Protein AF-A0AB36PIJ1-F1 (afdb_monomer)

Nearest PDB structures (foldseek):
  7bye-assembly1_C  TM=9.132E-01  e=1.633E-01  Klebsiella pneumoniae subsp. pneumoniae MGH 78578
  7bye-assembly2_E  TM=9.078E-01  e=4.887E-01  Klebsiella pneumoniae subsp. pneumoniae MGH 78578
  1m1f-assembly1_A  TM=9.534E-01  e=5.605E-01  Escherichia coli
  7bye-assembly2_F  TM=9.058E-01  e=1.038E+00  Klebsiella pneumoniae subsp. pneumoniae MGH 78578
  1m1f-assembly1_B  TM=8.353E-01  e=6.002E-01  Escherichia coli

Structure (mmCIF, N/CA/C/O backbone):
data_AF-A0AB36PIJ1-F1
#
_entry.id   AF-A0AB36PIJ1-F1
#
loop_
_atom_site.group_PDB
_atom_site.id
_atom_site.type_symbol
_atom_site.label_atom_id
_atom_site.label_alt_id
_atom_site.label_comp_id
_atom_site.label_asym_id
_atom_site.label_entity_id
_atom_site.label_seq_id
_atom_site.pdbx_PDB_ins_code
_atom_site.Cartn_x
_atom_site.Cartn_y
_atom_site.Cartn_z
_atom_site.occupancy
_atom_site.B_iso_or_equiv
_atom_site.auth_seq_id
_atom_site.auth_comp_id
_atom_site.auth_asym_id
_atom_site.auth_atom_id
_atom_site.pdbx_PDB_model_num
ATOM 1 N N . MET A 1 1 ? -9.603 -7.685 3.606 1.00 76.25 1 MET A N 1
ATOM 2 C CA . MET A 1 1 ? -9.342 -6.686 4.666 1.00 76.25 1 MET A CA 1
ATOM 3 C C . MET A 1 1 ? -8.726 -5.445 4.027 1.00 76.25 1 MET A C 1
ATOM 5 O O . MET A 1 1 ? -7.782 -5.604 3.261 1.00 76.25 1 MET A O 1
ATOM 9 N N . THR A 1 2 ? -9.266 -4.250 4.269 1.00 86.12 2 THR A N 1
ATOM 10 C CA . THR A 1 2 ? -8.809 -2.989 3.646 1.00 86.12 2 THR A CA 1
ATOM 11 C C . THR A 1 2 ? -8.664 -1.885 4.698 1.00 86.12 2 THR A C 1
ATOM 13 O O . THR A 1 2 ? -9.316 -1.947 5.744 1.00 86.12 2 THR A O 1
ATOM 16 N N . VAL A 1 3 ? -7.787 -0.909 4.453 1.00 88.12 3 VAL A N 1
ATOM 17 C CA . VAL A 1 3 ? -7.629 0.316 5.267 1.00 88.12 3 VAL A CA 1
ATOM 18 C C . VAL A 1 3 ? -8.036 1.512 4.420 1.00 88.12 3 VAL A C 1
ATOM 20 O O . VAL A 1 3 ? -7.621 1.592 3.267 1.00 88.12 3 VAL A O 1
ATOM 23 N N . ASN A 1 4 ? -8.847 2.418 4.961 1.00 91.12 4 ASN A N 1
ATOM 24 C CA . ASN A 1 4 ? -9.260 3.623 4.244 1.00 91.12 4 ASN A CA 1
ATOM 25 C C . ASN A 1 4 ? -8.207 4.724 4.399 1.00 91.12 4 ASN A C 1
ATOM 27 O O . ASN A 1 4 ? -7.706 4.925 5.496 1.00 91.12 4 ASN A O 1
ATOM 31 N N . VAL A 1 5 ? -7.906 5.437 3.317 1.00 90.62 5 VAL A N 1
ATOM 32 C CA . VAL A 1 5 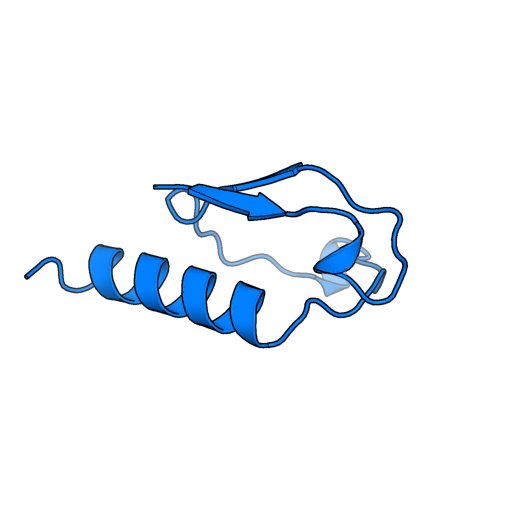? -6.965 6.561 3.290 1.00 90.62 5 VAL A CA 1
ATOM 33 C C . VAL A 1 5 ? -7.734 7.814 2.915 1.00 90.62 5 VAL A C 1
ATOM 35 O O . VAL A 1 5 ? -8.286 7.913 1.815 1.00 90.62 5 VAL A O 1
ATOM 38 N N . LEU A 1 6 ? -7.781 8.769 3.832 1.00 89.31 6 LEU A N 1
ATOM 39 C CA . LEU A 1 6 ? -8.375 10.081 3.627 1.00 89.31 6 LEU A CA 1
ATOM 40 C C . LEU A 1 6 ? -7.266 11.147 3.559 1.00 89.31 6 LEU A C 1
ATOM 42 O O . LEU A 1 6 ? -6.182 10.942 4.099 1.00 89.31 6 LEU A O 1
ATOM 46 N N . PRO A 1 7 ? -7.544 12.327 2.978 1.00 85.50 7 PRO A N 1
ATOM 47 C CA . PRO A 1 7 ? -6.657 13.479 2.893 1.00 85.50 7 PRO A CA 1
ATOM 48 C C . PRO A 1 7 ? -5.839 13.727 4.143 1.00 85.50 7 PRO A C 1
ATOM 50 O O . PRO A 1 7 ? -4.615 13.767 4.098 1.00 85.50 7 PRO A O 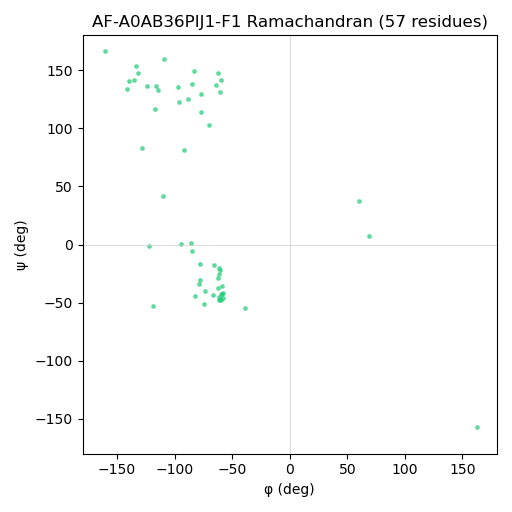1
ATOM 53 N N . ARG A 1 8 ? -6.550 13.837 5.266 1.00 89.38 8 ARG A N 1
ATOM 54 C CA . ARG A 1 8 ? -6.010 14.154 6.586 1.00 89.38 8 ARG A CA 1
ATOM 55 C C . ARG A 1 8 ? -5.080 13.078 7.143 1.00 89.38 8 ARG A C 1
ATOM 57 O O . ARG A 1 8 ? -4.342 13.367 8.072 1.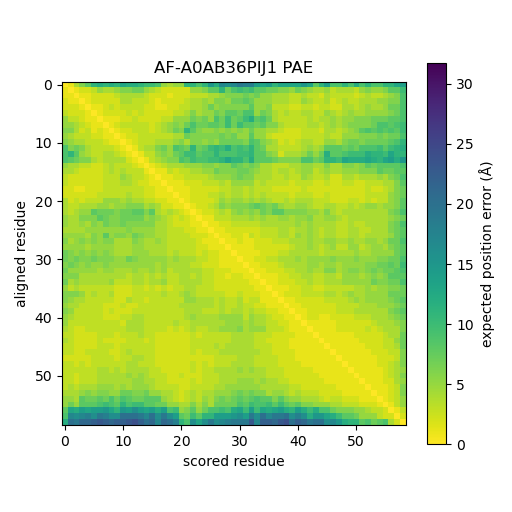00 89.38 8 ARG A O 1
ATOM 64 N N . ASP A 1 9 ? -5.129 11.870 6.588 1.00 87.31 9 ASP A N 1
ATOM 65 C CA . ASP A 1 9 ? -4.288 10.750 7.003 1.00 87.31 9 ASP A CA 1
ATOM 66 C C . ASP A 1 9 ? -2.930 10.780 6.274 1.00 87.31 9 ASP A C 1
ATOM 68 O O . ASP A 1 9 ? -2.099 9.895 6.465 1.00 87.31 9 ASP A O 1
ATOM 72 N N . THR A 1 10 ? -2.688 11.779 5.418 1.00 89.06 10 THR A N 1
ATOM 73 C CA . THR A 1 10 ? -1.417 11.989 4.716 1.00 89.06 10 THR A CA 1
ATOM 74 C C . THR A 1 10 ? -0.961 13.437 4.836 1.00 89.06 10 THR A C 1
ATOM 76 O O . THR A 1 10 ? -1.776 14.358 4.824 1.00 89.06 10 THR A O 1
ATOM 79 N N . GLN A 1 11 ? 0.351 13.672 4.878 1.00 87.12 11 GLN A N 1
ATOM 80 C CA . GLN A 1 11 ? 0.893 15.034 5.003 1.00 87.12 11 GLN A CA 1
ATOM 81 C C . GLN A 1 11 ? 0.526 15.949 3.825 1.00 87.12 11 GLN 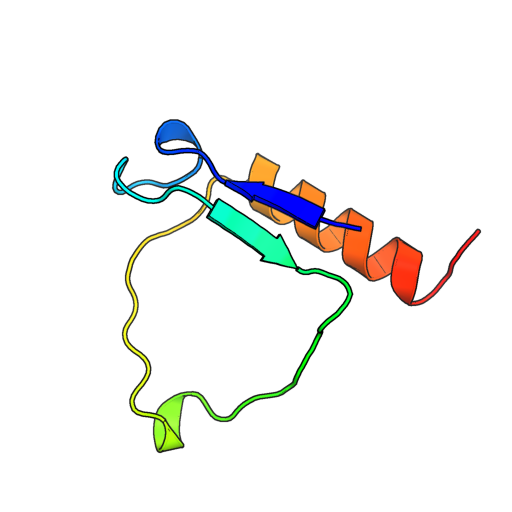A C 1
ATOM 83 O O . GLN A 1 11 ? 0.438 17.161 3.990 1.00 87.12 11 GLN A O 1
ATOM 88 N N . THR A 1 12 ? 0.321 15.387 2.630 1.00 85.12 12 THR A N 1
ATOM 89 C CA . THR A 1 12 ? -0.041 16.173 1.436 1.00 85.12 12 THR A CA 1
ATOM 90 C C . THR A 1 12 ? -1.506 16.586 1.396 1.00 85.12 12 THR A C 1
ATOM 92 O O . THR A 1 12 ? -1.844 17.469 0.614 1.00 85.12 12 THR A O 1
ATOM 95 N N . GLY A 1 13 ? -2.385 15.961 2.187 1.00 86.19 13 GLY A N 1
ATOM 96 C CA . GLY A 1 13 ? -3.799 16.333 2.219 1.00 86.19 13 GLY A CA 1
ATOM 97 C C . GLY A 1 13 ? -4.587 16.006 0.946 1.00 86.19 13 GLY A C 1
ATOM 98 O O . GLY A 1 13 ? -5.732 16.420 0.834 1.00 86.19 13 GLY A O 1
ATOM 99 N N . ASN A 1 14 ? -4.011 15.294 -0.024 1.00 84.88 14 ASN A N 1
ATOM 100 C CA . ASN A 1 14 ? -4.613 15.146 -1.359 1.00 84.88 14 ASN A CA 1
ATOM 101 C C . ASN A 1 14 ? -4.865 13.689 -1.764 1.00 84.88 14 ASN A C 1
ATOM 103 O O . ASN A 1 14 ? -5.381 13.431 -2.851 1.00 84.88 14 ASN A O 1
ATOM 107 N N . LEU A 1 15 ? -4.500 12.729 -0.913 1.00 87.94 15 LEU A N 1
ATOM 108 C CA . LEU A 1 15 ? -4.600 11.308 -1.224 1.00 87.94 15 LEU A CA 1
ATOM 109 C C . LEU A 1 15 ? -5.895 10.721 -0.653 1.00 87.94 15 LEU A C 1
ATOM 111 O O . LEU A 1 15 ? -6.144 10.783 0.548 1.00 87.94 15 LEU A O 1
ATOM 115 N N . HIS A 1 16 ? -6.709 10.140 -1.532 1.00 91.50 16 HIS A N 1
ATOM 116 C CA . HIS A 1 16 ? -7.918 9.394 -1.192 1.00 91.50 16 HIS A CA 1
ATOM 117 C C . HIS A 1 16 ? -7.829 7.990 -1.775 1.00 91.50 16 HIS A C 1
ATOM 119 O O . HIS A 1 16 ? -7.471 7.823 -2.942 1.00 91.50 16 HIS A O 1
ATOM 125 N N . GLY A 1 17 ? -8.210 6.981 -1.002 1.00 91.69 17 GLY A N 1
ATOM 126 C CA . GLY A 1 17 ? -8.291 5.622 -1.517 1.00 91.69 17 GLY A CA 1
ATOM 127 C C . GLY A 1 17 ? -8.331 4.580 -0.421 1.00 91.69 17 GLY A C 1
ATOM 128 O O . GLY A 1 17 ? -8.698 4.860 0.713 1.00 91.69 17 GLY A O 1
ATOM 129 N N . VAL A 1 18 ? -7.942 3.358 -0.771 1.00 92.00 18 VAL A N 1
ATOM 130 C CA . VAL A 1 18 ? -7.860 2.248 0.175 1.00 92.00 18 VAL A CA 1
ATOM 131 C C . VAL A 1 18 ? -6.559 1.479 -0.015 1.00 92.00 18 VAL A C 1
ATOM 133 O O . VAL A 1 18 ? -6.123 1.248 -1.143 1.00 92.00 18 VAL A O 1
ATOM 136 N N . VAL A 1 19 ? -5.951 1.043 1.085 1.00 91.25 19 VAL A N 1
ATOM 137 C CA . VAL A 1 19 ? -4.833 0.095 1.067 1.00 91.25 19 VAL A CA 1
ATOM 138 C C . VAL A 1 19 ? -5.393 -1.326 1.092 1.00 91.25 19 VAL A C 1
ATOM 140 O O . VAL A 1 19 ? -6.164 -1.698 1.983 1.00 91.25 19 VAL A O 1
ATOM 143 N N . LEU A 1 20 ? -4.996 -2.135 0.108 1.00 91.38 20 LEU A N 1
ATOM 144 C CA . LEU A 1 20 ? -5.412 -3.532 -0.039 1.00 91.38 20 LEU A CA 1
ATOM 145 C C . LEU A 1 20 ? -4.415 -4.471 0.656 1.00 91.38 20 LEU A C 1
ATOM 147 O O . LEU A 1 20 ? -3.559 -5.079 0.016 1.00 91.38 20 LEU A O 1
ATOM 151 N N . CYS A 1 21 ? -4.541 -4.625 1.975 1.00 89.56 21 CYS A N 1
ATOM 152 C CA . CYS A 1 21 ? -3.617 -5.431 2.790 1.00 89.56 21 CYS A CA 1
ATOM 153 C C . CYS A 1 21 ? -3.577 -6.925 2.405 1.00 89.56 21 CYS A C 1
ATOM 155 O O . CYS A 1 21 ? -2.614 -7.616 2.706 1.00 89.56 21 CYS A O 1
ATOM 157 N N . HIS A 1 22 ? -4.602 -7.428 1.714 1.00 85.25 22 HIS A N 1
ATOM 158 C CA . HIS A 1 22 ? -4.690 -8.824 1.268 1.00 85.25 22 HIS A CA 1
ATOM 159 C C . HIS A 1 22 ? -3.986 -9.107 -0.073 1.00 85.25 22 HIS A C 1
ATOM 161 O O . HIS A 1 22 ? -3.941 -10.255 -0.505 1.00 85.25 22 HIS A O 1
ATOM 167 N N . GLN A 1 23 ? -3.472 -8.084 -0.765 1.00 86.94 23 GLN A N 1
ATOM 168 C CA . GLN A 1 23 ? -2.727 -8.230 -2.024 1.00 86.94 23 GLN A CA 1
ATOM 169 C C . GLN A 1 23 ? -1.243 -7.899 -1.834 1.00 86.94 23 GLN A C 1
ATOM 171 O O . GLN A 1 23 ? -0.645 -7.209 -2.661 1.00 86.94 23 GLN A O 1
ATOM 176 N N . LEU A 1 24 ? -0.650 -8.359 -0.728 1.00 85.81 24 L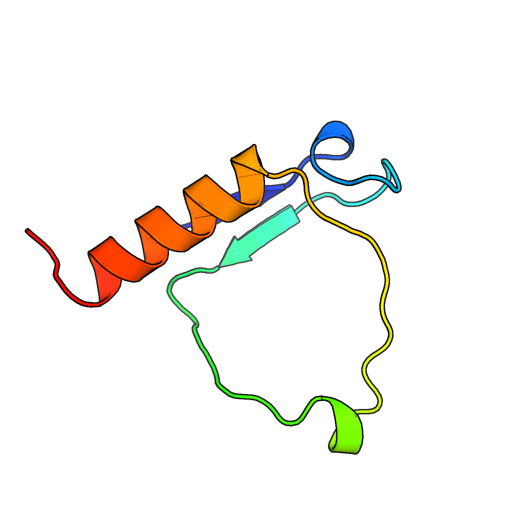EU A N 1
ATOM 177 C CA . LEU A 1 24 ? 0.747 -8.077 -0.416 1.00 85.81 24 LEU A CA 1
ATOM 178 C C . LEU A 1 24 ? 1.674 -8.637 -1.507 1.00 85.81 24 LEU A C 1
ATOM 180 O O . LEU A 1 24 ? 1.551 -9.792 -1.914 1.00 85.81 24 LEU A O 1
ATOM 184 N N . LYS A 1 25 ? 2.607 -7.809 -1.986 1.00 89.81 25 LYS A N 1
ATOM 185 C CA . LYS A 1 25 ? 3.607 -8.190 -2.989 1.00 89.81 25 LYS A CA 1
ATOM 186 C C . LYS A 1 25 ? 4.942 -7.539 -2.665 1.00 89.81 25 LYS A C 1
ATOM 188 O O . LYS A 1 25 ? 4.997 -6.335 -2.429 1.00 89.81 25 LYS A O 1
ATOM 193 N N . ALA A 1 26 ? 6.015 -8.320 -2.735 1.00 92.94 26 ALA A N 1
ATOM 194 C CA . ALA A 1 26 ? 7.364 -7.777 -2.807 1.00 92.94 26 ALA A CA 1
ATOM 195 C C . ALA A 1 26 ? 7.618 -7.271 -4.234 1.00 92.94 26 ALA A C 1
ATOM 197 O O . ALA A 1 26 ? 7.335 -7.970 -5.210 1.00 92.94 26 ALA A O 1
ATOM 198 N N . VAL A 1 27 ? 8.101 -6.036 -4.363 1.00 93.25 27 VAL A N 1
ATOM 199 C CA . VAL A 1 27 ? 8.316 -5.375 -5.654 1.00 93.25 27 VAL A CA 1
ATOM 200 C C . VAL A 1 27 ? 9.626 -4.595 -5.637 1.00 93.25 27 VAL A C 1
ATOM 202 O O . VAL A 1 27 ? 9.952 -3.959 -4.639 1.00 93.25 27 VAL A O 1
ATOM 205 N N . ASP A 1 28 ? 10.360 -4.618 -6.748 1.00 95.62 28 ASP A N 1
ATOM 206 C CA . ASP A 1 28 ? 11.554 -3.789 -6.921 1.00 95.62 28 ASP A CA 1
ATOM 207 C C . ASP A 1 28 ? 11.140 -2.345 -7.240 1.00 95.62 28 ASP A C 1
ATOM 209 O O . ASP A 1 28 ? 10.528 -2.068 -8.277 1.00 95.62 28 ASP A O 1
ATOM 213 N N . LEU A 1 29 ? 11.445 -1.429 -6.321 1.00 95.56 29 LEU A N 1
ATOM 214 C CA . LEU A 1 29 ? 11.115 -0.011 -6.448 1.00 95.56 29 LEU A CA 1
ATOM 215 C C . LEU A 1 29 ? 12.073 0.733 -7.388 1.00 95.56 29 LEU A C 1
ATOM 217 O O . LEU A 1 29 ? 11.647 1.677 -8.055 1.00 95.56 29 LEU A O 1
ATOM 221 N N . ILE A 1 30 ? 13.337 0.303 -7.468 1.00 95.31 30 ILE A N 1
ATOM 222 C CA . ILE A 1 30 ? 14.377 0.944 -8.283 1.00 95.31 30 ILE A CA 1
ATOM 223 C C . ILE A 1 30 ? 14.130 0.612 -9.750 1.00 95.31 30 ILE A C 1
ATOM 225 O O . ILE A 1 30 ? 14.002 1.519 -10.572 1.00 95.31 30 ILE A O 1
ATOM 229 N N . ALA A 1 31 ? 13.967 -0.674 -10.069 1.00 96.94 31 ALA A N 1
ATOM 230 C CA . ALA A 1 31 ? 13.708 -1.125 -11.436 1.00 96.94 31 ALA A CA 1
ATOM 231 C C . ALA A 1 31 ? 12.398 -0.555 -12.010 1.00 96.94 31 ALA A C 1
ATOM 233 O O . ALA A 1 31 ? 12.258 -0.419 -13.223 1.00 96.94 31 ALA A O 1
ATOM 234 N N . ARG A 1 32 ? 11.436 -0.200 -11.146 1.00 96.00 32 ARG A N 1
ATOM 235 C CA . ARG A 1 32 ? 10.150 0.403 -11.534 1.00 96.00 32 ARG A CA 1
ATOM 236 C C . ARG A 1 32 ? 10.133 1.932 -11.499 1.00 96.00 32 ARG A C 1
ATOM 238 O O . ARG A 1 32 ? 9.095 2.514 -11.800 1.00 96.00 32 ARG A O 1
ATOM 245 N N . GLY A 1 33 ? 11.240 2.583 -11.135 1.00 96.00 33 GLY A N 1
ATOM 246 C CA . GLY A 1 33 ? 11.333 4.044 -11.090 1.00 96.00 33 GLY A CA 1
ATOM 247 C C . GLY A 1 33 ? 10.338 4.688 -10.120 1.00 96.00 33 GLY A C 1
ATOM 248 O O . GLY A 1 33 ? 9.762 5.734 -10.430 1.00 96.00 33 GLY A O 1
ATOM 249 N N . ALA A 1 34 ? 10.088 4.050 -8.973 1.00 95.31 34 ALA A N 1
ATOM 250 C CA . ALA A 1 34 ? 9.140 4.551 -7.985 1.00 95.31 34 ALA A CA 1
ATOM 251 C C . ALA A 1 34 ? 9.551 5.942 -7.470 1.00 95.31 34 ALA A C 1
ATOM 253 O O . ALA A 1 34 ? 10.731 6.218 -7.249 1.00 95.31 34 ALA A O 1
ATOM 254 N N . LYS A 1 35 ? 8.565 6.817 -7.246 1.00 95.56 35 LYS A N 1
ATOM 255 C CA . LYS A 1 35 ? 8.772 8.157 -6.681 1.00 95.56 35 LYS A CA 1
ATOM 256 C C . LYS A 1 35 ? 8.072 8.272 -5.339 1.00 95.56 35 LYS A C 1
ATOM 258 O O . LYS A 1 35 ? 6.921 7.865 -5.197 1.00 95.56 35 LYS A O 1
ATOM 263 N N . PHE A 1 36 ? 8.767 8.862 -4.376 1.00 92.50 36 PHE A N 1
ATOM 264 C CA . PHE A 1 36 ? 8.161 9.239 -3.110 1.00 92.50 36 PHE A CA 1
ATOM 265 C C . PHE A 1 36 ? 7.086 10.312 -3.341 1.00 92.50 36 PHE A C 1
ATOM 267 O O . PHE A 1 36 ? 7.299 11.238 -4.123 1.00 92.50 36 PHE A O 1
ATOM 274 N N . HIS A 1 37 ? 5.941 10.178 -2.671 1.00 90.62 37 HIS A N 1
ATOM 275 C CA . HIS A 1 37 ? 4.807 11.087 -2.843 1.00 90.62 37 HIS A CA 1
ATOM 276 C C . HIS A 1 37 ? 4.432 11.814 -1.549 1.00 90.62 37 HIS A C 1
ATOM 278 O O . HIS A 1 37 ? 4.342 13.037 -1.530 1.00 90.62 37 HIS A O 1
ATOM 284 N N . THR A 1 38 ? 4.209 11.080 -0.457 1.00 94.25 38 THR A N 1
ATOM 285 C CA . THR A 1 38 ? 3.824 11.654 0.836 1.00 94.25 38 THR A CA 1
ATOM 286 C C . THR A 1 38 ? 4.097 10.672 1.971 1.00 94.25 38 THR A C 1
ATOM 288 O O . THR A 1 38 ? 4.319 9.485 1.728 1.00 94.25 38 THR A O 1
ATOM 291 N N . VAL A 1 39 ? 4.059 11.168 3.207 1.00 92.62 39 VAL A N 1
ATOM 292 C CA . VAL A 1 39 ? 4.087 10.353 4.424 1.00 92.62 39 VAL A CA 1
ATOM 293 C C . VAL A 1 39 ? 2.652 10.164 4.917 1.00 92.62 39 VAL A C 1
ATOM 295 O O . VAL A 1 39 ? 1.875 11.122 4.948 1.00 92.62 39 VAL A O 1
ATOM 298 N N . ALA A 1 40 ? 2.314 8.935 5.294 1.00 91.69 40 ALA A N 1
ATOM 299 C CA . ALA A 1 40 ? 1.066 8.608 5.974 1.00 91.69 40 ALA A CA 1
ATOM 300 C C . ALA A 1 40 ? 1.172 8.860 7.485 1.00 91.69 40 ALA A C 1
ATOM 302 O O . ALA A 1 40 ? 2.244 8.701 8.066 1.00 91.69 40 ALA A O 1
ATOM 303 N N . ASP A 1 41 ? 0.055 9.213 8.115 1.00 92.50 41 ASP A N 1
ATOM 304 C CA . ASP A 1 41 ? -0.045 9.367 9.565 1.00 92.50 41 ASP A CA 1
ATOM 305 C C . ASP A 1 41 ? 0.226 8.031 10.284 1.00 92.50 41 ASP A C 1
ATOM 307 O O . ASP A 1 41 ? -0.101 6.946 9.790 1.00 92.50 41 ASP A O 1
ATOM 311 N N . GLU A 1 42 ? 0.805 8.101 11.480 1.00 92.94 42 GLU A N 1
ATOM 312 C CA . GLU A 1 42 ? 1.224 6.941 12.273 1.00 92.94 42 GLU A CA 1
ATOM 313 C C . GLU A 1 42 ? 0.043 6.015 12.591 1.00 92.94 42 GLU A C 1
ATOM 315 O O . GLU A 1 42 ? 0.166 4.789 12.548 1.00 92.94 42 GLU A O 1
ATOM 320 N N . LYS A 1 43 ? -1.140 6.596 12.820 1.00 90.44 43 LYS A N 1
ATOM 321 C CA . LYS A 1 43 ? -2.383 5.841 13.031 1.00 90.44 43 LYS A CA 1
ATOM 322 C C . LYS A 1 43 ? -2.731 4.957 11.834 1.00 90.44 43 LYS A C 1
ATOM 324 O O . LYS A 1 43 ? -3.109 3.803 12.023 1.00 90.44 43 LYS A O 1
ATOM 329 N N . LEU A 1 44 ? -2.569 5.478 10.616 1.00 91.56 44 LEU A N 1
ATOM 330 C CA . LEU A 1 44 ? -2.851 4.745 9.382 1.00 91.56 44 LEU A CA 1
ATOM 331 C C . LEU A 1 44 ? -1.867 3.584 9.202 1.00 91.56 44 LEU A C 1
AT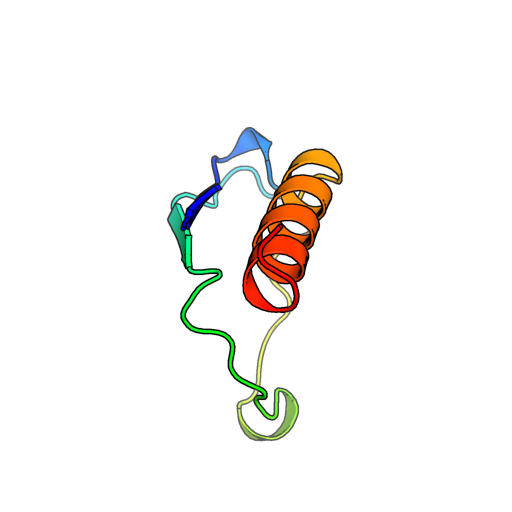OM 333 O O . LEU A 1 44 ? -2.266 2.468 8.870 1.00 91.56 44 LEU A O 1
ATOM 337 N N . ILE A 1 45 ? -0.582 3.834 9.469 1.00 92.56 45 ILE A N 1
ATOM 338 C CA . ILE A 1 45 ? 0.470 2.811 9.415 1.00 92.56 45 ILE A CA 1
ATOM 339 C C . ILE A 1 45 ? 0.204 1.695 10.430 1.00 92.56 45 ILE A C 1
ATOM 341 O O . ILE A 1 45 ? 0.273 0.518 10.075 1.00 92.56 45 ILE A O 1
ATOM 345 N N . SER A 1 46 ? -0.152 2.051 11.665 1.00 94.00 46 SER A N 1
ATOM 346 C CA . SER A 1 46 ? -0.484 1.087 12.720 1.00 94.00 46 SER A CA 1
ATOM 347 C C . SER A 1 46 ? -1.657 0.186 12.323 1.00 94.00 46 SER A C 1
ATOM 349 O O . SER A 1 46 ? -1.584 -1.037 12.476 1.00 94.00 46 SER A O 1
ATOM 351 N N . GLU A 1 47 ? -2.704 0.758 11.714 1.00 91.94 47 GLU A N 1
ATOM 352 C CA . GLU A 1 47 ? -3.839 -0.027 11.226 1.00 91.94 47 GLU A CA 1
ATOM 353 C C . GLU A 1 47 ? -3.395 -1.037 10.159 1.00 91.94 47 GLU A C 1
ATOM 355 O O . GLU A 1 47 ? -3.717 -2.220 10.267 1.00 91.94 47 GLU A O 1
ATOM 360 N N . VAL A 1 48 ? -2.600 -0.603 9.171 1.00 91.94 48 VAL A N 1
ATOM 361 C CA . VAL A 1 48 ? -2.063 -1.477 8.113 1.00 91.94 48 VAL A CA 1
ATOM 362 C C . VAL A 1 48 ? -1.237 -2.622 8.702 1.00 91.94 48 VAL A C 1
ATOM 364 O O . VAL A 1 48 ? -1.442 -3.769 8.306 1.00 91.94 48 VAL A O 1
ATOM 367 N N . ILE A 1 49 ? -0.344 -2.344 9.656 1.00 92.06 49 ILE A N 1
ATOM 368 C CA . ILE A 1 49 ? 0.486 -3.372 10.302 1.00 92.06 49 ILE A CA 1
ATOM 369 C C . ILE A 1 49 ? -0.394 -4.401 11.015 1.00 92.06 49 ILE A C 1
ATOM 371 O O . ILE A 1 49 ? -0.215 -5.597 10.800 1.00 92.06 49 ILE A O 1
ATOM 375 N N . SER A 1 50 ? -1.387 -3.963 11.793 1.00 91.50 50 SER A N 1
ATOM 376 C CA . SER A 1 50 ? -2.318 -4.874 12.474 1.00 91.50 50 SER A CA 1
ATOM 377 C C . SER A 1 50 ? -3.060 -5.784 11.485 1.00 91.50 50 SER A C 1
ATOM 379 O O . SER A 1 50 ? -3.164 -6.991 11.709 1.00 91.50 50 SER A O 1
ATOM 381 N N . LYS A 1 51 ? -3.502 -5.242 10.340 1.00 89.94 51 LYS A N 1
ATOM 382 C CA . LYS A 1 51 ? -4.168 -6.020 9.275 1.00 89.94 51 LYS A CA 1
ATOM 383 C C . LYS A 1 51 ? -3.248 -7.084 8.682 1.00 89.94 51 LYS A C 1
ATOM 385 O O . LYS A 1 51 ? -3.710 -8.166 8.331 1.00 89.94 51 LYS A O 1
ATOM 390 N N . LEU A 1 52 ? -1.965 -6.759 8.535 1.00 89.38 52 LEU A N 1
ATOM 391 C CA . LEU A 1 52 ? -0.955 -7.668 8.000 1.00 89.38 52 LEU A CA 1
ATOM 392 C C . LEU A 1 52 ? -0.580 -8.764 8.994 1.00 89.38 52 LEU A C 1
ATOM 394 O O . LEU A 1 52 ? -0.461 -9.914 8.585 1.00 89.38 52 LEU A O 1
ATOM 398 N N . VAL A 1 53 ? -0.452 -8.441 10.282 1.00 90.19 53 VAL A N 1
ATOM 399 C CA . VAL A 1 53 ? -0.218 -9.442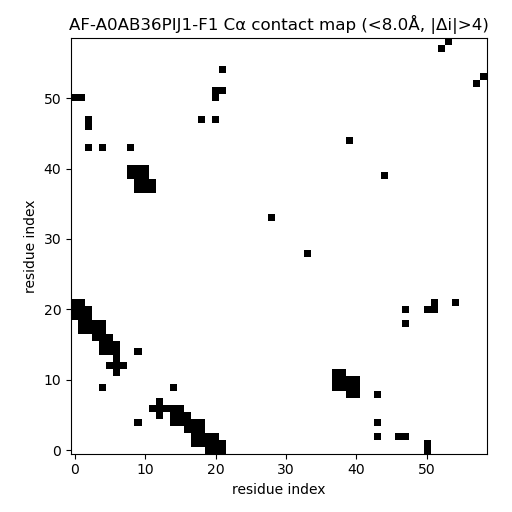 11.336 1.00 90.19 53 VAL A CA 1
ATOM 400 C C . VAL A 1 53 ? -1.359 -10.457 11.364 1.00 90.19 53 VAL A C 1
ATOM 402 O O . VAL A 1 53 ? -1.097 -11.651 11.265 1.00 90.19 53 VAL A O 1
ATOM 405 N N . A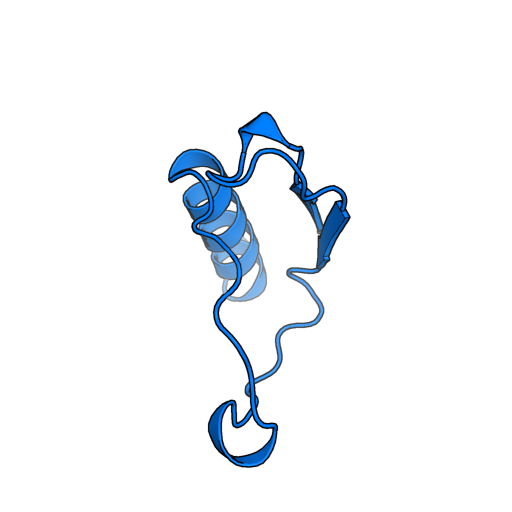SN A 1 54 ? -2.611 -9.988 11.352 1.00 87.88 54 ASN A N 1
ATOM 406 C CA . ASN A 1 54 ? -3.791 -10.860 11.302 1.00 87.88 54 ASN A CA 1
ATOM 407 C C . ASN A 1 54 ? -3.853 -11.749 10.046 1.00 87.88 54 ASN A C 1
ATOM 409 O O . ASN A 1 54 ? -4.567 -12.746 10.042 1.00 87.88 54 ASN A O 1
ATOM 413 N N . LEU A 1 55 ? -3.165 -11.383 8.958 1.00 84.50 55 LEU A N 1
ATOM 414 C CA . LEU A 1 55 ? -3.094 -12.216 7.755 1.00 84.50 55 LEU A CA 1
ATOM 415 C C . LEU A 1 55 ? -2.094 -13.370 7.913 1.00 84.50 55 LEU A C 1
ATOM 417 O O . LEU A 1 55 ? -2.298 -14.429 7.327 1.00 84.50 55 LEU A O 1
ATOM 421 N N . ILE A 1 56 ? -1.003 -13.144 8.648 1.00 83.12 56 ILE A N 1
ATOM 422 C CA . ILE A 1 56 ? 0.077 -14.121 8.843 1.00 83.12 56 ILE A CA 1
ATOM 423 C C . ILE A 1 56 ? -0.290 -15.107 9.951 1.00 83.12 56 ILE A C 1
ATOM 425 O O . ILE A 1 56 ? -0.087 -16.307 9.785 1.00 83.12 56 ILE A O 1
ATOM 429 N N . ASP A 1 57 ? -0.833 -14.597 11.053 1.00 83.81 57 ASP A N 1
ATOM 430 C CA . ASP A 1 57 ? -1.279 -15.383 12.199 1.00 83.81 57 ASP A CA 1
ATOM 431 C C . ASP A 1 57 ? -2.724 -14.992 12.536 1.00 83.81 57 ASP A C 1
ATOM 433 O O . ASP A 1 57 ? -2.964 -14.083 13.341 1.00 83.81 57 ASP A O 1
ATOM 437 N N . PRO A 1 58 ? -3.703 -15.588 11.833 1.00 70.69 58 PRO A N 1
ATOM 438 C CA . PRO A 1 58 ? -5.100 -15.407 12.171 1.00 70.69 58 PRO A CA 1
ATOM 439 C C . PRO A 1 58 ? -5.371 -16.139 13.489 1.00 70.69 58 PRO A C 1
ATOM 441 O O . PRO A 1 58 ? -5.473 -17.365 13.508 1.00 70.69 58 PRO A O 1
ATOM 444 N N . GLN A 1 59 ? -5.464 -15.376 14.579 1.00 58.91 59 GLN A N 1
ATOM 445 C CA . GLN A 1 59 ? -6.010 -15.856 15.853 1.00 58.91 59 GLN A CA 1
ATOM 446 C C . GLN A 1 59 ? -7.439 -16.386 15.677 1.00 58.91 59 GLN A C 1
ATOM 448 O O . GLN A 1 59 ? -8.219 -15.745 14.929 1.00 58.91 59 GLN A O 1
#

Organism: NCBI:txid198214

pLDDT: mean 89.38, std 6.1, range [58.91, 96.94]

Solvent-accessible surface area (backbone atoms only — not comparable to full-atom values): 3812 Å² total; per-residue (Å²): 110,76,44,84,42,47,26,87,46,28,78,73,52,74,53,72,53,68,48,61,62,78,69,77,74,92,75,70,51,73,89,65,66,66,73,93,85,71,54,68,37,68,7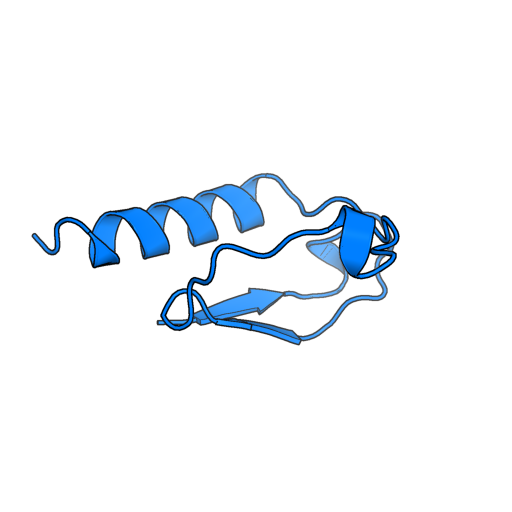0,59,53,51,52,53,50,55,55,44,49,46,69,78,57,68,126

Radius of gyration: 12.87 Å; Cα contacts (8 Å, |Δi|>4): 61; chains: 1; bounding box: 24×32×27 Å

Sequence (59 aa):
MTVNVLPRDTQTGNLHGVVLCHQLKAVDLIARGAKFHTVADEKLISEVISKLVNLIDPQ

Foldseek 3Di:
DKAWDALVQWPNSPDGDIDDLVPDDDDDCVVVVHDDDTDGHPVSVVVSVVSNVCVVDVD

Mean predicted aligned error: 4.47 Å

Secondary structure (DSSP, 8-state):
--EEE-GGGBTTS---EEE-TTS-----TTTTT-----PBPHHHHHHHHHHHHHHHS--